Protein AF-A0A918MN97-F1 (afdb_monomer)

Solvent-accessible surface area (backbone atoms only — not comparable to full-atom values): 5205 Å² total; per-residue (Å²): 134,84,78,72,75,91,73,53,70,70,61,52,53,50,52,53,51,51,55,52,51,52,34,50,53,46,66,74,41,56,71,67,60,36,52,52,52,50,52,57,30,53,68,47,38,50,79,78,85,73,74,85,58,96,83,65,77,78,47,72,66,54,54,51,49,52,55,49,14,52,51,33,40,57,51,48,53,54,32,52,54,62,58,59,78,78,114

Organism: NCBI:txid1054497

Secondary structure (DSSP, 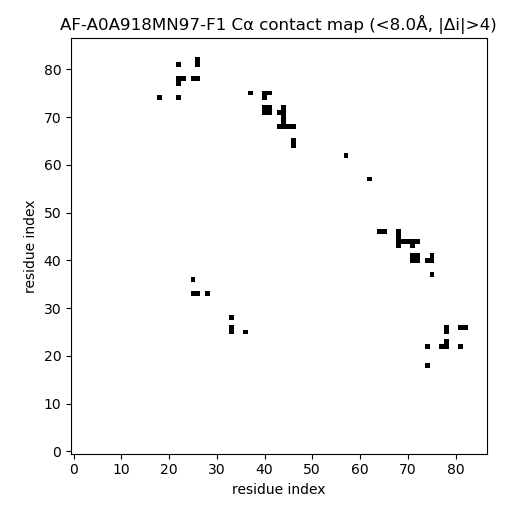8-state):
-----S--HHHHHHHHHHHHHHHHHHHHS-HHHHHHHHHHHHHHHS-------TT----HHHHHHHHHHHHHHHHHHHHHHHHHTT-

Sequence (87 aa):
MEQRSAYDPAQEARLLAHRALLAEIIRLSAPDLRAALLGWLEDRSIPRDGQEDPGAVPSEVLVSALATADEYRRLRDRITERLSAMG

Radius of gyration: 16.66 Å; Cα contacts (8 Å, |Δi|>4): 34; chains: 1; bounding box: 40×36×47 Å

pLDDT: mean 76.09, std 14.3, range [43.91, 95.69]

Foldseek 3Di:
DDPPPPDDPVVVVVVVVVLVVVLVVLLPDDPVVVVVLLVVLVVLLDPPPPDDPPPDDQDPVNVVSNVVSVVSVVSSVVSVVVNVVPD

Mean predicted aligned error: 10.48 Å

Structure (mmCIF, N/CA/C/O backbone):
data_AF-A0A918MN97-F1
#
_entry.id   AF-A0A918MN97-F1
#
loop_
_atom_site.group_PDB
_atom_site.id
_atom_site.type_symbol
_atom_site.label_atom_id
_atom_site.label_alt_id
_atom_site.label_comp_id
_atom_site.label_asym_id
_atom_site.label_entity_id
_atom_site.label_seq_id
_atom_site.pdbx_PDB_ins_code
_atom_site.Cartn_x
_atom_site.Cartn_y
_atom_site.Cartn_z
_atom_site.occupancy
_atom_site.B_iso_or_equiv
_atom_site.auth_seq_id
_atom_site.auth_comp_id
_atom_site.auth_asym_id
_atom_site.auth_atom_id
_atom_site.pdbx_PDB_model_num
ATOM 1 N N . MET A 1 1 ? 28.216 3.554 -27.006 1.00 43.91 1 MET A N 1
ATOM 2 C CA . MET A 1 1 ? 26.832 3.526 -26.497 1.00 43.91 1 MET A CA 1
ATOM 3 C C . MET A 1 1 ? 26.934 3.813 -25.010 1.00 43.91 1 MET A C 1
ATOM 5 O O . MET A 1 1 ? 27.343 2.934 -24.268 1.00 43.91 1 MET A O 1
ATOM 9 N N . GLU A 1 2 ? 26.758 5.070 -24.599 1.00 47.19 2 GLU A N 1
ATOM 10 C CA . GLU A 1 2 ? 26.842 5.439 -23.181 1.00 47.19 2 GLU A CA 1
ATOM 11 C C . GLU A 1 2 ? 25.655 4.819 -22.443 1.00 47.19 2 GLU A C 1
ATOM 13 O O . GLU A 1 2 ? 24.495 5.106 -22.747 1.00 47.19 2 GLU A O 1
ATOM 18 N N . GLN A 1 3 ? 25.957 3.919 -21.509 1.00 56.25 3 GLN A N 1
ATOM 19 C CA . GLN A 1 3 ? 24.995 3.334 -20.588 1.00 56.25 3 GLN A CA 1
ATOM 20 C C . GLN A 1 3 ? 24.432 4.478 -19.731 1.00 56.25 3 GLN A C 1
ATOM 22 O O . GLN A 1 3 ? 25.051 4.908 -18.759 1.00 56.25 3 GLN A O 1
ATOM 27 N N . ARG A 1 4 ? 23.282 5.032 -20.126 1.00 54.69 4 ARG A N 1
ATOM 28 C CA . ARG A 1 4 ? 22.545 6.018 -19.329 1.00 54.69 4 ARG A CA 1
ATOM 29 C C . ARG A 1 4 ? 22.261 5.358 -17.978 1.00 54.69 4 ARG A C 1
ATOM 31 O O . ARG A 1 4 ? 21.595 4.326 -17.951 1.00 54.69 4 ARG A O 1
ATOM 38 N N . SER A 1 5 ? 22.824 5.891 -16.893 1.00 59.22 5 SER A N 1
ATOM 39 C CA . SER A 1 5 ? 22.602 5.370 -15.539 1.00 59.22 5 SER A CA 1
ATOM 40 C C . SER A 1 5 ? 21.100 5.175 -15.317 1.00 59.22 5 SER A C 1
ATOM 42 O O . SER A 1 5 ? 20.334 6.130 -15.423 1.00 59.22 5 SER A O 1
ATOM 44 N N . ALA A 1 6 ? 20.677 3.936 -15.054 1.00 68.88 6 ALA A N 1
ATOM 45 C CA . ALA A 1 6 ? 19.275 3.565 -14.835 1.00 68.88 6 ALA A CA 1
ATOM 46 C C . ALA A 1 6 ? 18.719 4.081 -13.491 1.00 68.88 6 ALA A C 1
ATOM 48 O O . ALA A 1 6 ? 17.564 3.835 -13.158 1.00 68.88 6 ALA A O 1
ATOM 49 N N . TYR A 1 7 ? 19.548 4.782 -12.717 1.00 72.06 7 TYR A N 1
ATOM 50 C CA . TYR A 1 7 ? 19.234 5.293 -11.397 1.00 72.06 7 TYR A CA 1
ATOM 51 C C . TYR A 1 7 ? 19.087 6.816 -11.438 1.00 72.06 7 TYR A C 1
ATOM 53 O O . TYR A 1 7 ? 20.074 7.538 -11.597 1.00 72.06 7 TYR A O 1
ATOM 61 N N . ASP A 1 8 ? 17.848 7.285 -11.286 1.00 85.56 8 ASP A N 1
ATOM 62 C CA . ASP A 1 8 ? 17.528 8.687 -11.022 1.00 85.56 8 ASP A CA 1
ATOM 63 C C . ASP A 1 8 ? 17.131 8.839 -9.539 1.00 85.56 8 ASP A C 1
ATOM 65 O O . ASP A 1 8 ? 16.012 8.470 -9.158 1.00 85.56 8 ASP A O 1
ATOM 69 N N . PRO A 1 9 ? 18.013 9.392 -8.685 1.00 82.25 9 PRO A N 1
ATOM 70 C CA . PRO A 1 9 ? 17.729 9.554 -7.261 1.00 82.25 9 PRO A CA 1
ATOM 71 C C . PRO A 1 9 ? 16.520 10.462 -6.994 1.00 82.25 9 PRO A C 1
ATOM 73 O O . PRO A 1 9 ? 15.847 10.306 -5.974 1.00 82.25 9 PRO A O 1
ATOM 76 N N . ALA A 1 10 ? 16.197 11.396 -7.896 1.00 79.62 10 ALA A N 1
ATOM 77 C CA . ALA A 1 10 ? 15.026 12.252 -7.738 1.00 79.62 10 ALA A CA 1
ATOM 78 C C . ALA A 1 10 ? 13.722 11.468 -7.957 1.00 79.62 10 ALA A C 1
ATOM 80 O O . ALA A 1 10 ? 12.721 11.712 -7.273 1.00 79.62 10 ALA A O 1
ATOM 81 N N . GLN A 1 11 ? 13.728 10.507 -8.884 1.00 84.44 11 GLN A N 1
ATOM 82 C CA . GLN A 1 11 ? 12.593 9.622 -9.127 1.00 84.44 11 GLN A CA 1
ATOM 83 C C . GLN A 1 11 ? 12.380 8.652 -7.958 1.00 84.44 11 GLN A C 1
ATOM 85 O O . GLN A 1 11 ? 11.244 8.473 -7.515 1.00 84.44 11 GLN A O 1
ATOM 90 N N . GLU A 1 12 ? 13.452 8.086 -7.403 1.00 85.50 12 GLU A N 1
ATOM 91 C CA . GLU A 1 12 ? 13.357 7.222 -6.222 1.00 85.50 12 GLU A CA 1
ATOM 92 C C . GLU A 1 12 ? 12.848 7.989 -4.995 1.00 85.50 12 GLU A C 1
ATOM 94 O O . GLU A 1 12 ? 11.900 7.550 -4.338 1.00 85.50 12 GLU A O 1
ATOM 99 N N . ALA A 1 13 ? 13.393 9.181 -4.727 1.00 82.81 13 ALA A N 1
ATOM 100 C CA . ALA A 1 13 ? 12.930 10.033 -3.632 1.00 82.81 13 ALA A CA 1
ATOM 101 C C . ALA A 1 13 ? 11.437 10.375 -3.767 1.00 82.81 13 ALA A C 1
ATOM 103 O O . ALA A 1 13 ? 10.690 10.347 -2.785 1.00 82.81 13 ALA A O 1
ATOM 104 N N . ARG A 1 14 ? 10.974 10.637 -4.997 1.00 86.12 14 ARG A N 1
ATOM 105 C CA . ARG A 1 14 ? 9.556 10.871 -5.288 1.00 86.12 14 ARG A CA 1
ATOM 106 C C . ARG A 1 14 ? 8.712 9.641 -4.964 1.00 86.12 14 ARG A C 1
ATOM 108 O O . ARG A 1 14 ? 7.677 9.788 -4.319 1.00 86.12 14 ARG A O 1
ATOM 115 N N . LEU A 1 15 ? 9.127 8.444 -5.373 1.00 87.69 15 LEU A N 1
ATOM 116 C CA . LEU A 1 15 ? 8.407 7.206 -5.054 1.00 87.69 15 LEU A CA 1
ATOM 117 C C . LEU A 1 15 ? 8.333 6.976 -3.539 1.00 87.69 15 LEU A C 1
ATOM 119 O O . LEU A 1 15 ? 7.255 6.708 -3.008 1.00 87.69 15 LEU A O 1
ATOM 123 N N . LEU A 1 16 ? 9.444 7.156 -2.822 1.00 85.38 16 LEU A N 1
ATOM 124 C CA . LEU A 1 16 ? 9.488 7.026 -1.364 1.00 85.38 16 LEU A CA 1
ATOM 125 C C . LEU A 1 16 ? 8.540 8.010 -0.663 1.00 85.38 16 LEU A C 1
ATOM 127 O O . LEU A 1 16 ? 7.834 7.616 0.269 1.00 85.38 16 LEU A O 1
ATOM 131 N N . ALA A 1 17 ? 8.473 9.261 -1.129 1.00 84.75 17 ALA A N 1
ATOM 132 C CA . ALA A 1 17 ? 7.554 10.264 -0.596 1.00 84.75 17 ALA A CA 1
ATOM 133 C C . ALA A 1 17 ? 6.081 9.860 -0.782 1.00 84.75 17 ALA A C 1
ATOM 135 O O . ALA A 1 17 ? 5.298 9.944 0.165 1.00 84.75 17 ALA A O 1
ATOM 136 N N . HIS A 1 18 ? 5.706 9.344 -1.958 1.00 89.06 18 HIS A N 1
ATOM 137 C CA . HIS A 1 18 ? 4.340 8.867 -2.204 1.00 89.06 18 HIS A CA 1
ATOM 138 C C . HIS A 1 18 ? 3.981 7.674 -1.312 1.00 89.06 18 HIS A C 1
ATOM 140 O O . HIS A 1 18 ? 2.903 7.654 -0.724 1.00 89.06 18 HIS A O 1
ATOM 146 N N . ARG A 1 19 ? 4.895 6.712 -1.135 1.00 88.19 19 ARG A N 1
ATOM 147 C CA . ARG A 1 19 ? 4.689 5.568 -0.227 1.00 88.19 19 ARG A CA 1
ATOM 148 C C . ARG A 1 19 ? 4.503 6.017 1.219 1.00 88.19 19 ARG A C 1
ATOM 150 O O . ARG A 1 19 ? 3.678 5.460 1.937 1.00 88.19 19 ARG A O 1
ATOM 157 N N . ALA A 1 20 ? 5.261 7.026 1.652 1.00 82.56 20 ALA A N 1
ATOM 158 C CA . ALA A 1 20 ? 5.122 7.606 2.982 1.00 82.56 20 ALA A CA 1
ATOM 159 C C . ALA A 1 20 ? 3.756 8.281 3.170 1.00 82.56 20 ALA A C 1
ATOM 161 O O . ALA A 1 20 ? 3.102 8.041 4.183 1.00 82.56 20 ALA A O 1
ATOM 162 N N . LEU A 1 21 ? 3.318 9.075 2.190 1.00 88.81 21 LE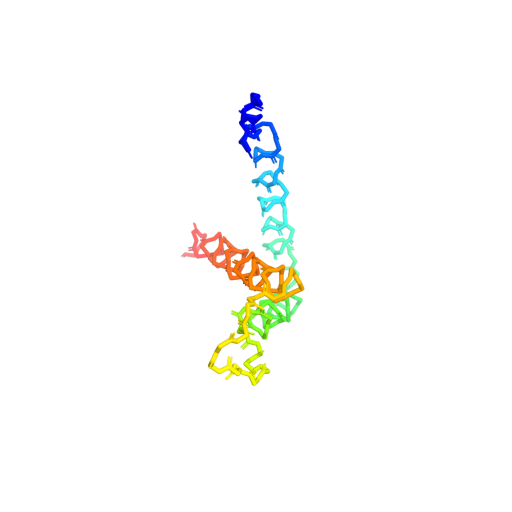U A N 1
ATOM 163 C CA . LEU A 1 21 ? 2.016 9.738 2.209 1.00 88.81 21 LEU A CA 1
ATOM 164 C C . LEU A 1 21 ? 0.861 8.727 2.219 1.00 88.81 21 LEU A C 1
ATOM 166 O O . LEU A 1 21 ? -0.061 8.864 3.016 1.00 88.81 21 LEU A O 1
ATOM 170 N N . LEU A 1 22 ? 0.926 7.688 1.381 1.00 89.06 22 LEU A N 1
ATOM 171 C CA . LEU A 1 22 ? -0.080 6.623 1.347 1.00 89.06 22 LEU A CA 1
ATOM 172 C C . LEU A 1 22 ? -0.180 5.894 2.689 1.00 89.06 22 LEU A C 1
ATOM 174 O O . LEU A 1 22 ? -1.285 5.676 3.185 1.00 89.06 22 LEU A O 1
ATOM 178 N N . ALA A 1 23 ? 0.960 5.569 3.306 1.00 88.00 23 ALA A N 1
ATOM 179 C CA . ALA A 1 23 ? 0.971 4.955 4.629 1.00 88.00 23 ALA A CA 1
ATOM 180 C C . ALA A 1 23 ? 0.308 5.852 5.684 1.00 88.00 23 ALA A C 1
ATOM 182 O O . ALA A 1 23 ? -0.442 5.361 6.525 1.00 88.00 23 ALA A O 1
ATOM 183 N N . GLU A 1 24 ? 0.526 7.165 5.607 1.00 91.88 24 GLU A N 1
ATOM 184 C CA . GLU A 1 24 ? -0.074 8.131 6.524 1.00 91.88 24 GLU A CA 1
ATOM 185 C C . GLU A 1 24 ? -1.591 8.276 6.326 1.00 91.88 24 GLU A C 1
ATOM 187 O O . GLU A 1 24 ? -2.342 8.290 7.300 1.00 91.88 24 GLU A O 1
ATOM 192 N N . ILE A 1 25 ? -2.064 8.296 5.076 1.00 92.81 25 ILE A N 1
ATOM 193 C CA . ILE A 1 25 ? -3.500 8.307 4.756 1.00 92.81 25 ILE A CA 1
ATOM 194 C C . ILE A 1 25 ? -4.183 7.053 5.317 1.00 92.81 25 ILE A C 1
ATOM 196 O O . ILE A 1 25 ? -5.228 7.153 5.958 1.00 92.81 25 ILE A O 1
ATOM 200 N N . ILE A 1 26 ? -3.586 5.873 5.129 1.00 91.50 26 ILE A N 1
ATOM 201 C CA . ILE A 1 26 ? -4.146 4.610 5.631 1.00 91.50 26 ILE A CA 1
ATOM 202 C C . ILE A 1 26 ? -4.130 4.576 7.162 1.00 91.50 26 ILE A C 1
ATOM 204 O O . ILE A 1 26 ? -5.100 4.129 7.778 1.00 91.50 26 ILE A O 1
ATOM 208 N N . ARG A 1 27 ? -3.080 5.109 7.793 1.00 88.75 27 ARG A N 1
ATOM 209 C CA . ARG A 1 27 ? -2.999 5.257 9.251 1.00 88.75 27 ARG A CA 1
ATOM 210 C C . ARG A 1 27 ? -4.148 6.103 9.808 1.00 88.75 27 ARG A C 1
ATOM 212 O O . ARG A 1 27 ? -4.733 5.722 10.818 1.00 88.75 27 ARG A O 1
ATOM 219 N N . LEU A 1 28 ? -4.463 7.216 9.144 1.00 91.75 28 LEU A N 1
ATOM 220 C CA . LEU A 1 28 ? -5.526 8.155 9.523 1.00 91.75 28 LEU A CA 1
ATOM 221 C C . LEU A 1 28 ? -6.941 7.677 9.155 1.00 91.75 28 LEU A C 1
ATOM 223 O O . LEU A 1 28 ? -7.921 8.265 9.609 1.00 91.75 28 LEU A O 1
ATOM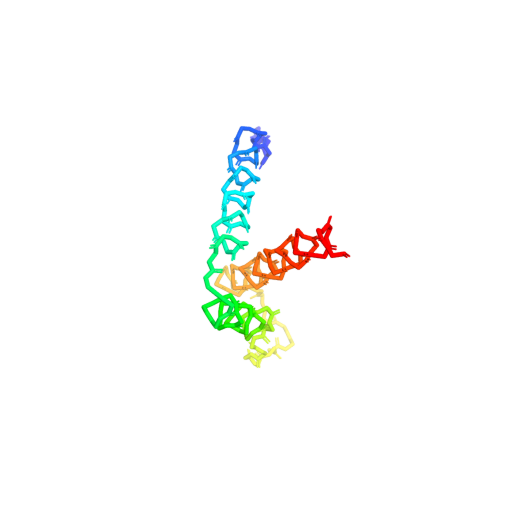 227 N N . SER A 1 29 ? -7.060 6.638 8.329 1.00 93.75 29 SER A N 1
ATOM 228 C CA . SER A 1 29 ? -8.349 6.103 7.892 1.00 93.75 29 SER A CA 1
ATOM 229 C C . SER A 1 29 ? -9.081 5.316 8.989 1.00 93.75 29 SER A C 1
ATOM 231 O O . SER A 1 29 ? -8.486 4.859 9.969 1.00 93.75 29 SER A O 1
ATOM 233 N N . ALA A 1 30 ? -10.396 5.145 8.813 1.00 95.69 30 ALA A N 1
ATOM 234 C CA . ALA A 1 30 ? -11.218 4.340 9.713 1.00 95.69 30 ALA A CA 1
ATOM 235 C C . ALA A 1 30 ? -10.727 2.874 9.771 1.00 95.69 30 ALA A C 1
ATOM 237 O O . ALA A 1 30 ? -10.270 2.354 8.748 1.00 95.69 30 ALA A O 1
ATOM 238 N N . PRO A 1 31 ? -10.851 2.180 10.922 1.00 92.44 31 PRO A N 1
ATOM 239 C CA . PRO A 1 31 ? -10.345 0.815 11.092 1.00 92.44 31 PRO A CA 1
ATOM 240 C C . PRO A 1 31 ? -10.807 -0.179 10.018 1.00 92.44 31 PRO A C 1
ATOM 242 O O . PRO A 1 31 ? -9.982 -0.945 9.523 1.00 92.44 31 PRO A O 1
ATOM 245 N N . ASP A 1 32 ? -12.075 -0.121 9.607 1.00 92.38 32 ASP A N 1
ATOM 246 C CA . ASP A 1 32 ? -12.639 -1.033 8.601 1.00 92.38 32 ASP A CA 1
ATOM 247 C C . ASP A 1 32 ? -12.046 -0.791 7.207 1.00 92.38 32 ASP A C 1
ATOM 249 O O . ASP A 1 32 ? -11.679 -1.733 6.505 1.00 92.38 32 ASP A O 1
ATOM 253 N N . LEU A 1 33 ? -11.883 0.481 6.822 1.00 89.94 33 LEU A N 1
ATOM 254 C CA . LEU A 1 33 ? -11.240 0.853 5.561 1.00 89.94 33 LEU A CA 1
ATOM 255 C C . LEU A 1 33 ? -9.769 0.424 5.556 1.00 89.94 33 LEU A C 1
ATOM 257 O O . LEU A 1 33 ? -9.282 -0.122 4.568 1.00 89.94 33 LEU A O 1
ATOM 261 N N . ARG A 1 34 ? -9.070 0.617 6.677 1.00 93.81 34 ARG A N 1
ATOM 262 C CA . ARG A 1 34 ? -7.689 0.164 6.852 1.00 93.81 34 ARG A CA 1
ATOM 263 C C . ARG A 1 34 ? -7.567 -1.352 6.703 1.00 93.81 34 ARG A C 1
ATOM 265 O O . ARG A 1 34 ? -6.683 -1.809 5.985 1.00 93.81 34 ARG A O 1
ATOM 272 N N . ALA A 1 35 ? -8.452 -2.120 7.338 1.00 88.50 35 ALA A N 1
ATOM 273 C CA . ALA A 1 35 ? -8.473 -3.577 7.224 1.00 88.50 35 ALA A CA 1
ATOM 274 C C . ALA A 1 35 ? -8.745 -4.034 5.779 1.00 88.50 35 ALA A C 1
ATOM 276 O O . ALA A 1 35 ? -8.024 -4.885 5.259 1.00 88.50 35 ALA A O 1
ATOM 277 N N . ALA A 1 36 ? -9.716 -3.416 5.100 1.00 90.44 36 ALA A N 1
ATOM 278 C CA . ALA A 1 36 ? -10.034 -3.722 3.706 1.00 90.44 36 ALA A CA 1
ATOM 279 C C . ALA A 1 36 ? -8.862 -3.427 2.753 1.00 90.44 36 ALA A C 1
ATOM 281 O O . ALA A 1 36 ? -8.561 -4.232 1.873 1.00 90.44 36 ALA A O 1
ATOM 282 N N . LEU A 1 37 ? -8.172 -2.295 2.935 1.00 87.56 37 LEU A N 1
ATOM 283 C CA . LEU A 1 37 ? -7.007 -1.929 2.123 1.00 87.56 37 LEU A CA 1
ATOM 284 C C . LEU A 1 37 ? -5.818 -2.866 2.358 1.00 87.56 37 LEU A C 1
ATOM 286 O O . LEU A 1 37 ? -5.131 -3.222 1.402 1.00 87.56 37 LEU A O 1
ATOM 290 N N . LEU A 1 38 ? -5.585 -3.292 3.603 1.00 89.25 38 LEU A N 1
ATOM 291 C CA . LEU A 1 38 ? -4.538 -4.266 3.921 1.00 89.25 38 LEU A CA 1
ATOM 292 C C . LEU A 1 38 ? -4.821 -5.633 3.285 1.00 89.25 38 LEU A C 1
ATOM 294 O O . LEU A 1 38 ? -3.923 -6.183 2.651 1.00 89.25 38 LEU A O 1
ATOM 298 N N . GLY A 1 39 ? -6.059 -6.131 3.366 1.00 87.44 39 GLY A N 1
ATOM 299 C CA . GLY A 1 39 ? -6.454 -7.370 2.684 1.00 87.44 39 GL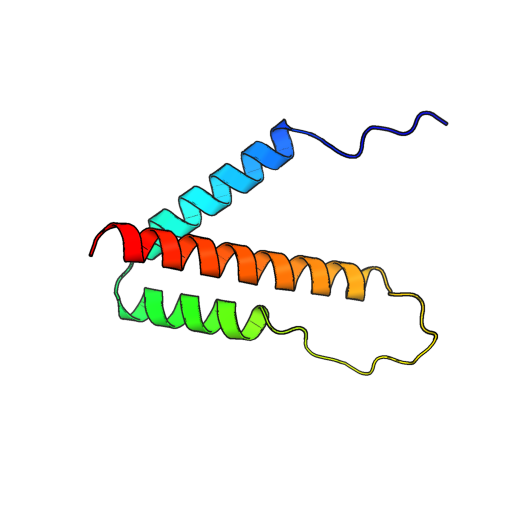Y A CA 1
ATOM 300 C C . GLY A 1 39 ? -6.323 -7.263 1.160 1.00 87.44 39 GLY A C 1
ATOM 301 O O . GLY A 1 39 ? -5.746 -8.131 0.513 1.00 87.44 39 GLY A O 1
ATOM 302 N N . TRP A 1 40 ? -6.747 -6.136 0.578 1.00 87.06 40 TRP A N 1
ATOM 303 C CA . TRP A 1 40 ? -6.608 -5.882 -0.861 1.00 87.06 40 TRP A CA 1
ATOM 304 C C . TRP A 1 40 ? -5.146 -5.882 -1.342 1.00 87.06 40 TRP A C 1
ATOM 306 O O . TRP A 1 40 ? -4.873 -6.330 -2.463 1.00 87.06 40 TRP A O 1
ATOM 316 N N . LEU A 1 41 ? -4.223 -5.364 -0.519 1.00 85.19 41 LEU A N 1
ATOM 317 C CA . LEU A 1 41 ? -2.780 -5.378 -0.780 1.00 85.19 41 LEU A CA 1
ATOM 318 C C . LEU A 1 41 ? -2.202 -6.791 -0.657 1.00 85.19 41 LEU A C 1
ATOM 320 O O . LEU A 1 41 ? -1.380 -7.183 -1.483 1.00 85.19 41 LEU A O 1
ATOM 324 N N . GLU A 1 42 ? -2.633 -7.552 0.348 1.00 83.56 42 GLU A N 1
ATOM 325 C CA . GLU A 1 42 ? -2.209 -8.936 0.561 1.00 83.56 42 GLU A CA 1
ATOM 326 C C . GLU A 1 42 ? -2.566 -9.823 -0.637 1.00 83.56 42 GLU A C 1
ATOM 328 O O . GLU A 1 42 ? -1.665 -10.433 -1.219 1.00 83.56 42 GLU A O 1
ATOM 333 N N . ASP A 1 43 ? -3.816 -9.769 -1.103 1.00 81.62 43 ASP A N 1
ATOM 334 C CA . ASP A 1 43 ? -4.303 -10.526 -2.267 1.00 81.62 43 ASP A CA 1
ATOM 335 C C . ASP A 1 43 ? -3.486 -10.281 -3.545 1.00 81.62 43 ASP A C 1
ATOM 337 O O . ASP A 1 43 ? -3.418 -11.132 -4.432 1.00 81.62 43 ASP A O 1
ATOM 341 N N . ARG A 1 44 ? -2.888 -9.091 -3.676 1.00 80.06 44 ARG A N 1
ATOM 342 C CA . ARG A 1 44 ? -2.103 -8.680 -4.854 1.00 80.06 44 ARG A CA 1
ATOM 343 C C . ARG A 1 44 ? -0.600 -8.826 -4.672 1.00 80.06 44 ARG A C 1
ATOM 345 O O . ARG A 1 44 ? 0.138 -8.724 -5.647 1.00 80.06 44 ARG A O 1
ATOM 352 N N . SER A 1 45 ? -0.147 -9.066 -3.446 1.00 74.81 45 SER A N 1
ATOM 353 C CA . SER A 1 45 ? 1.256 -9.350 -3.133 1.00 74.81 45 SER A CA 1
ATOM 354 C C . SER A 1 45 ? 1.662 -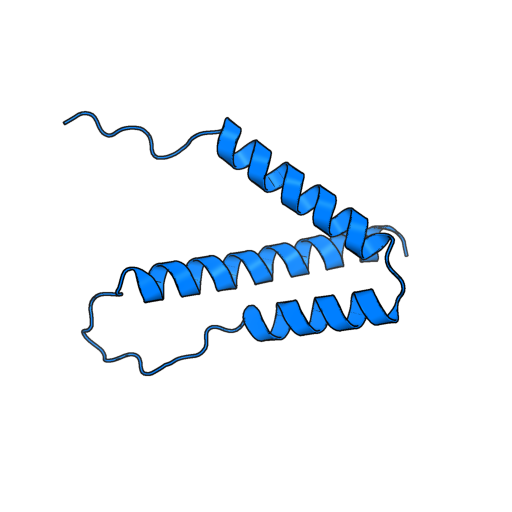10.798 -3.440 1.00 74.81 45 SER A C 1
ATOM 356 O O . SER A 1 45 ? 2.850 -11.133 -3.381 1.00 74.81 45 SER A O 1
ATOM 358 N N . ILE A 1 46 ? 0.676 -11.640 -3.768 1.00 72.81 46 ILE A N 1
ATOM 359 C CA . ILE A 1 46 ? 0.835 -13.018 -4.223 1.00 72.81 46 ILE A CA 1
ATOM 360 C C . ILE A 1 46 ? 0.848 -12.997 -5.760 1.00 72.81 46 ILE A C 1
ATOM 362 O O . ILE A 1 46 ? -0.180 -12.676 -6.369 1.00 72.81 46 ILE A O 1
ATOM 366 N N . PRO A 1 47 ? 1.983 -13.311 -6.412 1.00 59.62 47 PRO A N 1
ATOM 367 C CA . PRO A 1 47 ? 2.008 -13.548 -7.848 1.00 59.62 47 PRO A CA 1
ATOM 368 C C . PRO A 1 47 ? 0.982 -14.632 -8.183 1.00 59.62 47 PRO A C 1
ATOM 370 O O . PRO A 1 47 ? 0.972 -15.699 -7.574 1.00 59.62 47 PRO A O 1
ATOM 373 N N . ARG A 1 48 ? 0.067 -14.359 -9.116 1.00 61.12 48 ARG A N 1
ATOM 374 C CA . ARG A 1 48 ? -0.773 -15.430 -9.653 1.00 61.12 48 ARG A CA 1
ATOM 375 C C . ARG A 1 48 ? 0.106 -16.218 -10.607 1.00 61.12 48 ARG A C 1
ATOM 377 O O . ARG A 1 48 ? 0.368 -15.726 -11.703 1.00 61.12 48 ARG A O 1
ATOM 384 N N . ASP A 1 49 ? 0.546 -17.396 -10.179 1.00 55.19 49 ASP A N 1
ATOM 385 C CA . ASP A 1 49 ? 1.281 -18.352 -11.009 1.00 55.19 49 ASP A CA 1
ATOM 386 C C . ASP A 1 49 ? 0.383 -18.815 -12.163 1.00 55.19 49 ASP A C 1
ATOM 388 O O . ASP A 1 49 ? -0.315 -19.828 -12.117 1.00 55.19 49 ASP A O 1
ATOM 392 N N . GLY A 1 50 ? 0.338 -18.007 -13.215 1.00 58.19 50 GLY A N 1
ATOM 393 C CA . GLY A 1 50 ? -0.202 -18.391 -14.501 1.00 58.19 50 GLY A CA 1
ATOM 394 C C . GLY A 1 50 ? 0.879 -19.139 -15.256 1.00 58.19 50 GLY A C 1
ATOM 395 O O . GLY A 1 50 ? 1.647 -18.496 -15.955 1.00 58.19 50 GLY A O 1
ATOM 396 N N . GLN A 1 51 ? 0.913 -20.466 -15.096 1.00 53.16 51 GLN A N 1
ATOM 397 C CA . GLN A 1 51 ? 1.622 -21.416 -15.968 1.00 53.16 51 GLN A CA 1
ATOM 398 C C . GLN A 1 51 ? 3.039 -20.957 -16.361 1.00 53.16 51 GLN A C 1
ATOM 400 O O . GLN A 1 51 ? 3.266 -20.444 -17.456 1.00 53.16 51 GLN A O 1
ATOM 405 N N . GLU A 1 52 ? 3.999 -21.179 -15.464 1.00 48.03 52 GLU A N 1
ATOM 406 C CA . GLU A 1 52 ? 5.417 -21.145 -15.816 1.00 48.03 52 GLU A CA 1
ATOM 407 C C . GLU A 1 52 ? 5.704 -22.276 -16.816 1.00 48.03 52 GLU A C 1
ATOM 409 O O . GLU A 1 52 ? 5.836 -23.437 -16.435 1.00 48.03 52 GLU A O 1
ATOM 414 N N . ASP A 1 53 ? 5.753 -21.951 -18.108 1.00 57.31 53 ASP A N 1
ATOM 415 C CA . ASP A 1 53 ? 6.305 -22.839 -19.130 1.00 57.31 53 ASP A CA 1
ATOM 416 C C . ASP A 1 53 ? 7.837 -22.846 -18.960 1.00 57.31 53 ASP A C 1
ATOM 418 O O . ASP A 1 53 ? 8.468 -21.789 -19.128 1.00 57.31 53 ASP A O 1
ATOM 422 N N . PRO A 1 54 ? 8.462 -23.974 -18.565 1.00 49.22 54 PRO A N 1
ATOM 423 C CA . PRO A 1 54 ? 9.894 -24.035 -18.310 1.00 49.22 54 PRO A CA 1
ATOM 424 C C . PRO A 1 54 ? 10.663 -23.864 -19.628 1.00 49.22 54 PRO A C 1
ATOM 426 O O . PRO A 1 54 ? 10.954 -24.821 -20.339 1.00 49.22 54 PRO A O 1
ATOM 429 N N . GLY A 1 55 ? 10.987 -22.611 -19.954 1.00 58.97 55 GLY A N 1
ATOM 430 C CA . GLY A 1 55 ? 11.676 -22.214 -21.185 1.00 58.97 55 GLY A CA 1
ATOM 431 C C . GLY A 1 55 ? 11.173 -20.907 -21.805 1.00 58.97 55 GLY A C 1
ATOM 432 O O . GLY A 1 55 ? 11.838 -20.369 -22.693 1.00 58.97 55 GLY A O 1
ATOM 433 N N . ALA A 1 56 ? 10.044 -20.362 -21.345 1.00 54.03 56 ALA A N 1
ATOM 434 C CA . ALA A 1 56 ? 9.546 -19.083 -21.836 1.00 54.03 56 ALA A CA 1
ATOM 435 C C . ALA A 1 56 ? 10.370 -17.918 -21.263 1.00 54.03 56 ALA A C 1
ATOM 437 O O . ALA A 1 56 ? 10.482 -17.737 -20.051 1.00 54.03 56 ALA A O 1
ATOM 438 N N . VAL A 1 57 ? 10.943 -17.099 -22.148 1.00 54.34 57 VAL A N 1
ATOM 439 C CA . VAL A 1 57 ? 11.559 -15.819 -21.772 1.00 54.34 57 VAL A CA 1
ATOM 440 C C . VAL A 1 57 ? 10.490 -14.981 -21.057 1.00 54.34 57 VAL A C 1
ATOM 442 O O . VAL A 1 57 ? 9.396 -14.848 -21.616 1.00 54.34 57 VAL A O 1
ATOM 445 N N . PRO A 1 58 ? 10.750 -14.415 -19.860 1.00 54.66 58 PRO A N 1
ATOM 446 C CA . PRO A 1 58 ? 9.766 -13.591 -19.172 1.00 54.66 58 PRO A CA 1
ATOM 447 C C . PRO A 1 58 ? 9.316 -12.468 -20.102 1.00 54.66 58 PRO A C 1
ATOM 449 O O . PRO A 1 58 ? 10.118 -11.626 -20.509 1.00 54.66 58 PRO A O 1
ATOM 452 N N . SER A 1 59 ? 8.040 -12.473 -20.481 1.00 57.69 59 SER A N 1
ATOM 453 C CA . SER A 1 59 ? 7.477 -11.362 -21.239 1.00 57.69 59 SER A CA 1
ATOM 454 C C . SER A 1 59 ? 7.574 -10.092 -20.386 1.00 57.69 59 SER A C 1
ATOM 456 O O . SER A 1 59 ? 7.477 -10.156 -19.158 1.00 57.69 59 SER A O 1
ATOM 458 N N . GLU A 1 60 ? 7.748 -8.920 -21.005 1.00 55.44 60 GLU A N 1
ATOM 459 C CA . GLU A 1 60 ? 7.781 -7.634 -20.277 1.00 55.44 60 GLU A CA 1
ATOM 460 C C . GLU A 1 60 ? 6.553 -7.451 -19.364 1.00 55.44 60 GLU A C 1
ATOM 462 O O . GLU A 1 60 ? 6.636 -6.839 -18.299 1.00 55.44 60 GLU A O 1
ATOM 467 N N . VAL A 1 61 ? 5.427 -8.062 -19.741 1.00 57.75 61 VAL A N 1
ATOM 468 C CA . VAL A 1 61 ? 4.187 -8.116 -18.960 1.00 57.75 61 VAL A CA 1
ATOM 469 C C . VAL A 1 61 ? 4.361 -8.906 -17.657 1.00 57.75 61 VAL A C 1
ATOM 471 O O . VAL A 1 61 ? 3.913 -8.445 -16.609 1.00 57.75 61 VAL A O 1
ATOM 474 N N . LEU A 1 62 ? 5.034 -10.060 -17.690 1.00 56.81 62 LEU A N 1
ATOM 475 C CA . LEU A 1 62 ? 5.300 -10.874 -16.499 1.00 56.81 62 LEU A CA 1
ATOM 476 C C . LEU A 1 62 ? 6.297 -10.182 -15.558 1.00 56.81 62 LEU A C 1
ATOM 478 O O . LEU A 1 62 ? 6.077 -10.144 -14.349 1.00 56.81 62 LEU A O 1
ATOM 482 N N . VAL A 1 63 ? 7.347 -9.562 -16.106 1.00 60.59 63 VAL A N 1
ATOM 483 C CA . VAL A 1 63 ? 8.315 -8.775 -15.319 1.00 60.59 63 VAL A CA 1
ATOM 484 C C . VAL A 1 63 ? 7.628 -7.588 -14.638 1.00 60.59 63 VAL A C 1
ATOM 486 O O . VAL A 1 63 ? 7.845 -7.338 -13.452 1.00 60.59 63 VAL A O 1
ATOM 489 N N . SER A 1 64 ? 6.750 -6.884 -15.358 1.00 65.62 64 SER A N 1
ATOM 490 C CA . SER A 1 64 ? 5.961 -5.780 -14.806 1.00 65.62 64 SER A CA 1
ATOM 491 C C . SER A 1 64 ? 4.981 -6.244 -13.722 1.00 65.62 64 SER A C 1
ATOM 493 O O . SER A 1 64 ? 4.850 -5.579 -12.692 1.00 65.62 64 SER A O 1
ATOM 495 N N . ALA A 1 65 ? 4.338 -7.401 -13.902 1.00 66.94 65 ALA A N 1
ATOM 496 C CA . ALA A 1 65 ? 3.437 -7.981 -12.909 1.00 66.94 65 ALA A CA 1
ATOM 497 C C . ALA A 1 65 ? 4.167 -8.377 -11.615 1.00 66.94 65 ALA A C 1
ATOM 499 O O . ALA A 1 65 ? 3.688 -8.056 -10.527 1.00 66.94 65 ALA A O 1
ATOM 500 N N . LEU A 1 66 ? 5.345 -9.000 -11.722 1.00 70.88 66 LEU A N 1
ATOM 501 C CA . LEU A 1 66 ? 6.173 -9.360 -10.566 1.00 70.88 66 LEU A CA 1
ATOM 502 C C . LEU A 1 66 ? 6.676 -8.117 -9.823 1.00 70.88 66 LEU A C 1
ATOM 504 O O . LEU A 1 66 ? 6.527 -8.026 -8.605 1.00 70.88 66 LEU A O 1
ATOM 508 N N . ALA A 1 67 ? 7.175 -7.115 -10.554 1.00 73.38 67 ALA A N 1
ATOM 509 C CA . ALA A 1 67 ? 7.595 -5.844 -9.964 1.00 73.38 67 ALA A CA 1
ATOM 510 C C . ALA A 1 67 ? 6.433 -5.127 -9.247 1.00 73.38 67 ALA A C 1
ATOM 512 O O . ALA A 1 67 ? 6.618 -4.529 -8.187 1.00 73.38 67 ALA A O 1
ATOM 513 N N . THR A 1 68 ? 5.221 -5.224 -9.798 1.00 73.75 68 THR A N 1
ATOM 514 C CA . THR A 1 68 ? 4.003 -4.664 -9.198 1.00 73.75 68 THR A CA 1
ATOM 515 C C . THR A 1 68 ? 3.588 -5.424 -7.930 1.00 73.75 68 THR A C 1
ATOM 517 O O . THR A 1 68 ? 3.228 -4.800 -6.932 1.00 73.75 68 THR A O 1
ATOM 520 N N . ALA A 1 69 ? 3.684 -6.756 -7.918 1.00 72.19 69 ALA A N 1
ATOM 521 C CA . ALA A 1 69 ? 3.405 -7.567 -6.730 1.00 72.19 69 ALA A CA 1
ATOM 522 C C . ALA A 1 69 ? 4.383 -7.259 -5.580 1.00 72.19 69 ALA A C 1
ATOM 524 O O . ALA A 1 69 ? 3.969 -7.096 -4.427 1.00 72.19 69 ALA A O 1
ATOM 525 N N . ASP A 1 70 ? 5.671 -7.100 -5.894 1.00 78.44 70 ASP A N 1
ATOM 526 C CA . ASP A 1 70 ? 6.687 -6.692 -4.919 1.00 78.44 70 ASP A CA 1
ATOM 527 C C . ASP A 1 70 ? 6.431 -5.285 -4.367 1.00 78.44 70 ASP A C 1
ATOM 529 O O . ASP A 1 70 ? 6.617 -5.031 -3.173 1.00 78.44 70 ASP A O 1
ATOM 533 N N . GLU A 1 71 ? 5.962 -4.370 -5.214 1.00 82.69 71 GLU A N 1
ATOM 534 C CA . GLU A 1 71 ? 5.579 -3.022 -4.809 1.00 82.69 71 GLU A CA 1
ATOM 535 C C . GLU A 1 71 ? 4.432 -3.045 -3.787 1.00 82.69 71 GLU A C 1
ATOM 537 O O . GLU A 1 71 ? 4.519 -2.367 -2.754 1.00 82.69 71 GLU A O 1
ATOM 542 N N . TYR A 1 72 ? 3.403 -3.870 -4.026 1.00 76.31 72 TYR A N 1
ATOM 543 C CA . TYR A 1 72 ? 2.288 -4.058 -3.095 1.00 76.31 72 TYR A CA 1
ATOM 544 C C . TYR A 1 72 ? 2.740 -4.633 -1.754 1.00 76.31 72 TYR A C 1
ATOM 546 O O . TYR A 1 72 ? 2.323 -4.126 -0.708 1.00 76.31 72 TYR A O 1
ATOM 554 N N . ARG A 1 73 ? 3.640 -5.626 -1.762 1.00 79.25 73 ARG A N 1
ATOM 555 C CA . ARG A 1 73 ? 4.210 -6.200 -0.533 1.00 79.25 73 ARG A CA 1
ATOM 556 C C . ARG A 1 73 ? 4.924 -5.135 0.299 1.00 79.25 73 ARG A C 1
ATOM 558 O O . ARG A 1 73 ? 4.595 -4.934 1.464 1.00 79.25 73 ARG A O 1
ATOM 565 N N . ARG A 1 74 ? 5.831 -4.378 -0.325 1.00 84.75 74 ARG A N 1
ATOM 566 C CA . ARG A 1 74 ? 6.585 -3.300 0.340 1.00 84.75 74 ARG A CA 1
ATOM 567 C C . ARG A 1 74 ? 5.679 -2.203 0.903 1.00 84.75 74 ARG A C 1
ATOM 569 O O . ARG A 1 74 ? 5.979 -1.635 1.951 1.00 84.75 74 ARG A O 1
ATOM 576 N N . LEU A 1 75 ? 4.592 -1.865 0.203 1.00 82.25 75 LEU A N 1
ATOM 577 C CA . LEU A 1 75 ? 3.602 -0.905 0.697 1.00 82.25 75 LEU A CA 1
ATOM 578 C C . LEU A 1 75 ? 2.896 -1.428 1.950 1.00 82.25 75 LEU A C 1
ATOM 580 O O . LEU A 1 75 ? 2.849 -0.711 2.949 1.00 82.25 75 LEU A O 1
ATOM 584 N N . ARG A 1 76 ? 2.396 -2.670 1.910 1.00 86.19 76 ARG A N 1
ATOM 585 C CA . ARG A 1 76 ? 1.747 -3.327 3.051 1.00 86.19 76 ARG A CA 1
ATOM 586 C C . ARG A 1 76 ? 2.659 -3.337 4.274 1.00 86.19 76 ARG A C 1
ATOM 588 O O . ARG A 1 76 ? 2.242 -2.887 5.336 1.00 86.19 76 ARG A O 1
ATOM 595 N N . ASP A 1 77 ? 3.900 -3.785 4.114 1.00 87.38 77 ASP A N 1
ATOM 596 C CA . ASP A 1 77 ? 4.837 -3.933 5.230 1.00 87.38 77 ASP A CA 1
ATOM 597 C C . ASP A 1 77 ? 5.129 -2.573 5.893 1.00 87.38 77 ASP A C 1
ATOM 599 O O . ASP A 1 77 ? 5.034 -2.441 7.113 1.00 87.38 77 ASP A O 1
ATOM 603 N N . ARG A 1 78 ? 5.340 -1.516 5.094 1.00 86.81 78 ARG A N 1
ATOM 604 C CA . ARG A 1 78 ? 5.536 -0.146 5.599 1.00 86.81 78 ARG A CA 1
ATOM 605 C C . ARG A 1 78 ? 4.317 0.400 6.346 1.00 86.81 78 ARG A C 1
ATOM 607 O O . ARG A 1 78 ? 4.471 1.133 7.323 1.00 86.81 78 ARG A O 1
ATOM 614 N N . ILE A 1 79 ? 3.108 0.095 5.871 1.00 86.50 79 ILE A N 1
ATOM 615 C CA . ILE A 1 79 ? 1.868 0.479 6.558 1.00 86.50 79 ILE A CA 1
ATOM 616 C C . ILE A 1 79 ? 1.792 -0.237 7.907 1.00 86.50 79 ILE A C 1
ATOM 618 O O . ILE A 1 79 ? 1.557 0.416 8.920 1.00 86.50 79 ILE A O 1
ATOM 622 N N . THR A 1 80 ? 2.029 -1.548 7.935 1.00 86.50 80 THR A N 1
ATOM 623 C CA . THR A 1 80 ? 2.000 -2.345 9.166 1.00 86.50 80 THR A CA 1
ATOM 624 C C . THR A 1 80 ? 3.022 -1.844 10.184 1.00 86.50 80 THR A C 1
ATOM 626 O O . THR A 1 80 ? 2.651 -1.588 11.326 1.00 86.50 80 THR A O 1
ATOM 629 N N . GLU A 1 81 ? 4.273 -1.604 9.779 1.00 87.81 81 GLU A N 1
ATOM 630 C CA . GLU A 1 81 ? 5.297 -1.000 10.648 1.00 87.81 81 GLU A CA 1
ATOM 631 C C . GLU A 1 81 ? 4.832 0.333 11.243 1.00 87.81 81 GLU A C 1
ATOM 633 O O . GLU A 1 81 ? 4.972 0.579 12.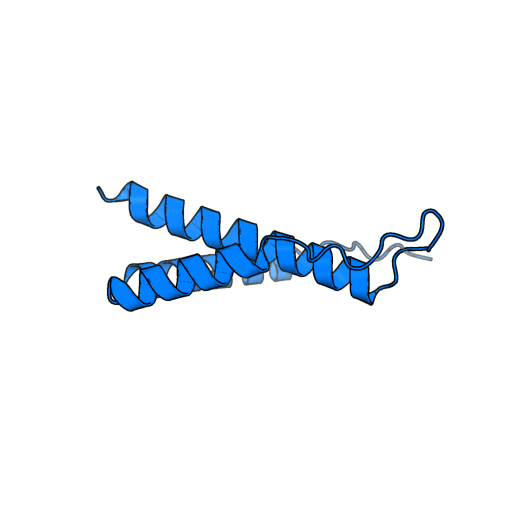443 1.00 87.81 81 GLU A O 1
ATOM 638 N N . ARG A 1 82 ? 4.240 1.197 10.410 1.00 85.06 82 ARG A N 1
ATOM 639 C CA . ARG A 1 82 ? 3.755 2.509 10.842 1.00 85.06 82 ARG A CA 1
ATOM 640 C C . ARG A 1 82 ? 2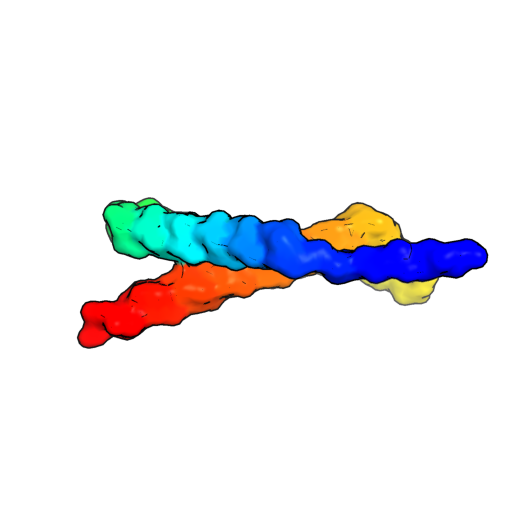.616 2.413 11.857 1.00 85.06 82 ARG A C 1
ATOM 642 O O . ARG A 1 82 ? 2.525 3.277 12.725 1.00 85.06 82 ARG A O 1
ATOM 649 N N . LEU A 1 83 ? 1.750 1.409 11.742 1.00 85.00 83 LEU A N 1
ATOM 650 C CA . LEU A 1 83 ? 0.655 1.174 12.686 1.00 85.00 83 LEU A CA 1
ATOM 651 C C . LEU A 1 83 ? 1.172 0.633 14.023 1.00 85.00 83 LEU A C 1
ATOM 653 O O . LEU A 1 83 ? 0.702 1.070 15.070 1.00 85.00 83 LEU A O 1
ATOM 657 N N . SER A 1 84 ? 2.152 -0.272 13.984 1.00 83.56 84 SER A N 1
ATOM 658 C CA . SER A 1 84 ? 2.734 -0.896 15.177 1.00 83.56 84 SER A CA 1
ATOM 659 C C . SER A 1 84 ? 3.589 0.062 16.010 1.00 83.56 84 SER A C 1
ATOM 661 O O . SER A 1 84 ? 3.656 -0.090 17.220 1.00 83.56 84 SER A O 1
ATOM 663 N N . ALA A 1 85 ? 4.214 1.075 15.404 1.00 77.25 85 ALA A N 1
ATOM 664 C CA . ALA A 1 85 ? 5.063 2.045 16.109 1.00 77.25 85 ALA A CA 1
ATOM 665 C C . ALA A 1 85 ? 4.316 2.996 17.079 1.00 77.25 85 ALA A C 1
ATOM 667 O O . ALA A 1 85 ? 4.943 3.878 17.663 1.00 77.25 85 ALA A O 1
ATOM 668 N N . MET A 1 86 ? 2.991 2.870 17.223 1.00 60.00 86 MET A N 1
ATOM 669 C CA . MET A 1 86 ? 2.144 3.748 18.048 1.00 60.00 86 MET A CA 1
ATOM 670 C C . MET A 1 86 ? 1.286 3.007 19.094 1.00 60.00 86 MET A C 1
ATOM 672 O O . MET A 1 86 ? 0.489 3.663 19.768 1.00 60.00 86 MET A O 1
ATOM 676 N N . GLY A 1 87 ? 1.409 1.679 19.204 1.00 54.22 87 GLY A N 1
ATOM 677 C CA . GLY A 1 87 ? 0.767 0.857 20.243 1.00 54.22 87 GLY A CA 1
ATOM 678 C C . GLY A 1 87 ? 1.764 0.436 21.311 1.00 54.22 87 GLY A C 1
ATOM 679 O O . GLY A 1 87 ? 1.342 0.353 22.483 1.00 54.22 87 GLY A O 1
#

Nea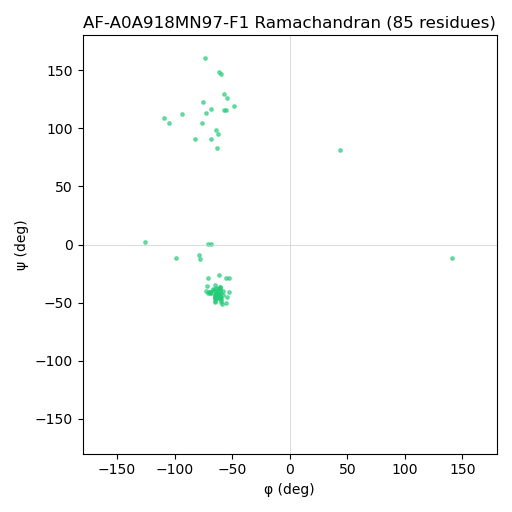rest PDB structures (foldseek):
  8i7o-assembly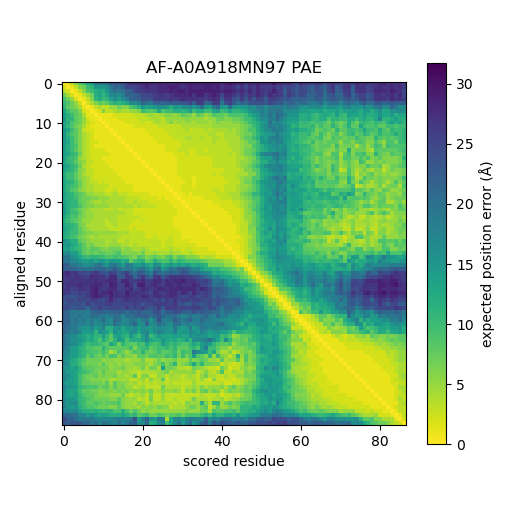1_B8  TM=4.426E-01  e=1.625E+00  Mus musculus
  7nhl-assembly1_0  TM=4.283E-01  e=1.731E+00  Staphylococcus haemolyticus
  7ung-assembly1_C3  TM=4.420E-01  e=7.367E+00  Homo sapiens